Protein AF-A0A6C0QZE5-F1 (afdb_monomer)

Nearest PDB structures (foldseek):
  7k3h-assembly1_B  TM=6.314E-01  e=7.711E+00  synthetic construct
  6rhe-assembly1_A  TM=5.216E-01  e=5.309E+00  Clostridium perfringens ATCC 13124

InterPro domains:
  IPR056084 Protein of unknown function DUF7667 [PF24704] (1-74)

Foldseek 3Di:
DFPLVVLLVVLVVVCVVDNDDPVSVVSNVVSVVVVVVLVVVLVVLVVQLVVCVVVVNVVSNVVSVVVNVCSVVVRVPPPDD

Secondary structure (DSSP, 8-state):
--HHHHHHHHHHHHHTTSPPPHHHHHHHHHHHHHHHHHHHHHHHHHHHHHHHHHTT-HHHHHHHHHHHHHHHHGGGS----

Structure (mmCIF, N/CA/C/O backbone):
data_AF-A0A6C0QZE5-F1
#
_entry.id   AF-A0A6C0QZE5-F1
#
loop_
_atom_site.group_PDB
_atom_site.id
_atom_site.type_symbol
_atom_site.label_atom_id
_atom_site.label_alt_id
_atom_site.label_comp_id
_atom_site.label_asym_id
_atom_site.label_entity_id
_atom_site.label_seq_id
_atom_site.pdbx_PDB_ins_code
_atom_site.Cartn_x
_atom_site.Cartn_y
_atom_site.Cartn_z
_atom_site.occupancy
_atom_site.B_iso_or_equiv
_atom_site.auth_seq_id
_atom_site.auth_comp_id
_atom_site.auth_asym_id
_atom_site.auth_atom_id
_atom_site.pdbx_PDB_model_num
ATOM 1 N N . MET A 1 1 ? 2.500 10.638 6.556 1.00 73.19 1 MET A N 1
ATOM 2 C CA . MET A 1 1 ? 1.771 9.471 7.108 1.00 73.19 1 MET A CA 1
ATOM 3 C C . MET A 1 1 ? 0.381 9.467 6.484 1.00 73.19 1 MET A C 1
ATOM 5 O O . MET A 1 1 ? -0.206 10.536 6.430 1.00 73.19 1 MET A O 1
ATOM 9 N N . LEU A 1 2 ? -0.097 8.346 5.924 1.00 83.06 2 LEU A N 1
ATOM 10 C CA . LEU A 1 2 ? -1.394 8.308 5.220 1.00 83.06 2 LEU A CA 1
ATOM 11 C C . LEU A 1 2 ? -2.571 8.292 6.212 1.00 83.06 2 LEU A C 1
ATOM 13 O O . LEU A 1 2 ? -2.451 7.603 7.229 1.00 83.06 2 LEU A O 1
ATOM 17 N N . PRO A 1 3 ? -3.713 8.940 5.903 1.00 89.56 3 PRO A N 1
ATOM 18 C CA . PRO A 1 3 ? -4.891 8.939 6.778 1.00 89.56 3 PRO A CA 1
ATOM 19 C C . PRO A 1 3 ? -5.379 7.535 7.154 1.00 89.56 3 PRO A C 1
ATOM 21 O O . PRO A 1 3 ? -5.699 7.283 8.311 1.00 89.56 3 PRO A O 1
ATOM 24 N N . ILE A 1 4 ? -5.332 6.581 6.214 1.00 90.81 4 ILE A N 1
ATOM 25 C CA . ILE A 1 4 ? -5.684 5.177 6.481 1.00 90.81 4 ILE A CA 1
ATOM 26 C C . ILE A 1 4 ? -4.790 4.538 7.554 1.00 90.81 4 ILE A C 1
ATOM 28 O O . ILE A 1 4 ? -5.270 3.754 8.362 1.00 90.81 4 ILE A O 1
ATOM 32 N N . HIS A 1 5 ? -3.499 4.887 7.615 1.00 91.19 5 HIS A N 1
ATOM 33 C CA . HIS A 1 5 ? -2.587 4.347 8.626 1.00 91.19 5 HIS A CA 1
ATOM 34 C C . HIS A 1 5 ? -2.857 4.958 9.997 1.00 91.19 5 HIS A C 1
ATOM 36 O O . HIS A 1 5 ? -2.783 4.253 10.999 1.00 91.19 5 HIS A O 1
ATOM 42 N N . GLN A 1 6 ? -3.204 6.248 10.034 1.00 94.25 6 GLN A N 1
ATOM 43 C CA . GLN A 1 6 ? -3.641 6.896 11.264 1.00 94.25 6 GLN A CA 1
ATOM 44 C C . GLN A 1 6 ? -4.926 6.239 11.785 1.00 94.25 6 GLN A C 1
ATOM 46 O O . GLN A 1 6 ? -4.968 5.835 12.945 1.00 94.25 6 GLN A O 1
ATOM 51 N N . ARG A 1 7 ? -5.933 6.041 10.922 1.00 95.31 7 ARG A N 1
ATOM 52 C CA . ARG A 1 7 ? -7.196 5.416 11.333 1.00 95.31 7 ARG A CA 1
ATOM 53 C C . ARG A 1 7 ? -7.013 3.966 11.784 1.00 95.31 7 ARG A C 1
ATOM 55 O O . ARG A 1 7 ? -7.585 3.578 12.798 1.00 95.31 7 ARG A O 1
ATOM 62 N N . LEU A 1 8 ? -6.166 3.185 11.106 1.00 96.19 8 LEU A N 1
ATOM 63 C CA . LEU A 1 8 ? -5.800 1.835 11.558 1.00 96.19 8 LEU A CA 1
ATOM 64 C C . LEU A 1 8 ? -5.165 1.846 12.954 1.00 96.19 8 LEU A C 1
ATOM 66 O O . LEU A 1 8 ? -5.510 1.006 13.780 1.00 96.19 8 LEU A O 1
ATOM 70 N N . ALA A 1 9 ? -4.264 2.792 13.237 1.00 97.06 9 ALA A N 1
ATOM 71 C CA . ALA A 1 9 ? -3.629 2.906 14.550 1.00 97.06 9 ALA A CA 1
ATOM 72 C C . ALA A 1 9 ? -4.634 3.287 15.652 1.00 97.06 9 ALA A C 1
ATOM 74 O O . ALA A 1 9 ? -4.580 2.743 16.758 1.00 97.06 9 ALA A O 1
ATOM 75 N N . GLU A 1 10 ? -5.575 4.184 15.348 1.00 97.81 10 GLU A N 1
ATOM 76 C CA . GLU A 1 10 ? -6.672 4.547 16.251 1.00 97.81 10 GLU A CA 1
ATOM 77 C C . GLU A 1 10 ? -7.564 3.338 16.561 1.00 97.81 1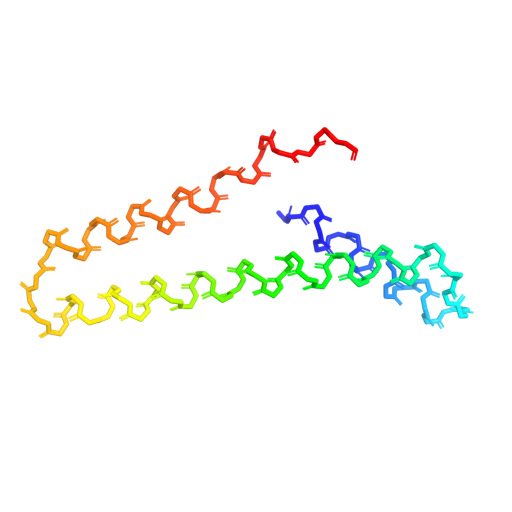0 GLU A C 1
ATOM 79 O O . GLU A 1 10 ? -7.751 3.002 17.731 1.00 97.81 10 GLU A O 1
ATOM 84 N N . LEU A 1 11 ? -8.058 2.646 15.529 1.00 98.12 11 LEU A N 1
ATOM 85 C CA . LEU A 1 11 ? -8.924 1.470 15.671 1.00 98.12 11 LEU A CA 1
ATOM 86 C C . LEU A 1 11 ? -8.217 0.333 16.411 1.00 98.12 11 LEU A C 1
ATOM 88 O O . LEU A 1 11 ? -8.800 -0.277 17.305 1.00 98.12 11 LEU A O 1
ATOM 92 N N . TRP A 1 12 ? -6.937 0.095 16.115 1.00 97.94 12 TRP A N 1
ATOM 93 C CA . TRP A 1 12 ? -6.116 -0.854 16.863 1.00 97.94 12 TRP A CA 1
ATOM 94 C C . TRP A 1 12 ? -6.061 -0.500 18.352 1.00 97.94 12 TRP A C 1
ATOM 96 O O . TRP A 1 12 ? -6.305 -1.350 19.204 1.00 97.94 12 TRP A O 1
ATOM 106 N N . THR A 1 13 ? -5.804 0.768 18.677 1.00 98.19 13 THR A N 1
ATOM 107 C CA . THR A 1 13 ? -5.709 1.232 20.068 1.00 98.19 13 THR A CA 1
ATOM 108 C C . THR A 1 13 ? -7.045 1.123 20.809 1.00 98.19 13 THR A C 1
ATOM 110 O O . THR A 1 13 ? -7.058 0.802 21.999 1.00 98.19 13 THR A O 1
ATOM 113 N N . ILE A 1 14 ? -8.168 1.361 20.125 1.00 98.38 14 ILE A N 1
ATOM 114 C CA . ILE A 1 14 ? -9.515 1.153 20.678 1.00 98.38 14 ILE A CA 1
ATOM 115 C C . ILE A 1 14 ? -9.736 -0.333 20.980 1.00 98.38 14 ILE A C 1
ATOM 117 O O . ILE A 1 14 ? -10.148 -0.658 22.095 1.00 98.38 14 ILE A O 1
ATOM 121 N N . ASN A 1 15 ? -9.390 -1.216 20.037 1.00 97.81 15 ASN A N 1
ATOM 122 C CA . ASN A 1 15 ? -9.564 -2.666 20.157 1.00 97.81 15 ASN A CA 1
ATOM 123 C C . ASN A 1 15 ? -8.775 -3.280 21.329 1.00 97.81 15 ASN A C 1
ATOM 125 O O . ASN A 1 15 ? -9.147 -4.319 21.861 1.00 97.81 15 ASN A O 1
ATOM 129 N N . LEU A 1 16 ? -7.690 -2.632 21.768 1.00 98.12 16 LEU A N 1
ATOM 130 C CA . LEU A 1 16 ? -6.944 -3.049 22.962 1.00 98.12 16 LEU A CA 1
ATOM 131 C C . LEU A 1 16 ? -7.686 -2.768 24.279 1.00 98.12 16 LEU A C 1
ATOM 133 O O . LEU A 1 16 ? -7.314 -3.319 25.313 1.00 98.12 16 LEU A O 1
ATOM 137 N N . ARG A 1 17 ? -8.677 -1.869 24.278 1.00 97.69 17 ARG A N 1
ATOM 138 C CA . ARG A 1 17 ? -9.389 -1.417 25.488 1.00 97.69 17 ARG A CA 1
ATOM 139 C C . ARG A 1 17 ? -10.807 -1.967 25.586 1.00 97.69 17 ARG A C 1
ATOM 141 O O . ARG A 1 17 ? -11.313 -2.129 26.692 1.00 97.69 17 ARG A O 1
ATOM 148 N N . ARG A 1 18 ? -11.454 -2.190 24.445 1.00 98.31 18 ARG A N 1
ATOM 149 C CA . ARG A 1 18 ? -12.787 -2.784 24.319 1.00 98.31 18 ARG A CA 1
ATOM 150 C C . ARG A 1 18 ? -12.950 -3.382 22.930 1.00 98.31 18 ARG A C 1
ATOM 152 O O . ARG A 1 18 ? -12.251 -2.967 22.009 1.00 98.31 18 ARG A O 1
ATOM 159 N N . ASP A 1 19 ? -13.947 -4.240 22.767 1.00 98.19 19 ASP A N 1
ATOM 160 C CA . ASP A 1 19 ? -14.345 -4.703 21.442 1.00 98.19 19 ASP A CA 1
ATOM 161 C C . ASP A 1 19 ? -14.759 -3.524 20.551 1.00 98.19 19 ASP A C 1
ATOM 163 O O . ASP A 1 19 ? -15.363 -2.537 21.005 1.00 98.19 19 ASP A O 1
ATOM 167 N N . LEU A 1 20 ? -14.419 -3.627 19.268 1.00 98.12 20 LEU A N 1
ATOM 168 C CA . LEU A 1 20 ? -14.869 -2.683 18.255 1.00 98.12 20 LEU A CA 1
ATOM 169 C C . LEU A 1 20 ? -16.381 -2.814 18.059 1.00 98.12 20 LEU A C 1
ATOM 171 O O . LEU A 1 20 ? -16.938 -3.909 17.995 1.00 98.12 20 LEU A O 1
ATOM 175 N N . SER A 1 21 ? -17.048 -1.672 17.936 1.00 98.44 21 SER A N 1
ATOM 176 C CA . SER A 1 21 ? -18.429 -1.629 17.470 1.00 98.44 21 SER A CA 1
ATOM 177 C C . SER A 1 21 ? -18.510 -2.075 16.010 1.00 98.44 21 SER A C 1
ATOM 179 O O . SER A 1 21 ? -17.523 -2.023 15.276 1.00 98.44 21 SER A O 1
ATOM 181 N N . GLN A 1 22 ? -19.707 -2.445 15.555 1.00 98.19 22 GLN A N 1
ATOM 182 C CA . GLN A 1 22 ? -19.934 -2.835 14.161 1.00 98.19 22 GLN A CA 1
ATOM 183 C C . GLN A 1 22 ? -19.424 -1.779 13.164 1.00 98.19 22 GLN A C 1
ATOM 185 O O . GLN A 1 22 ? -18.737 -2.112 12.203 1.00 98.19 22 GLN A O 1
ATOM 190 N N . LYS A 1 23 ? -19.672 -0.493 13.443 1.00 97.94 23 LYS A N 1
ATOM 191 C CA . LYS A 1 23 ? -19.189 0.611 12.605 1.00 97.94 23 LYS A CA 1
ATOM 192 C C . LYS A 1 23 ? -17.658 0.694 12.574 1.00 97.94 23 LYS A C 1
ATOM 194 O O . LYS A 1 23 ? -17.066 0.920 11.528 1.00 97.94 23 LYS A O 1
ATOM 199 N N . GLU A 1 24 ? -17.003 0.498 13.714 1.00 98.25 24 GLU A N 1
ATOM 200 C CA . GLU A 1 24 ? -15.538 0.515 13.792 1.00 98.25 24 GLU A CA 1
ATOM 201 C C . GLU A 1 24 ? -14.904 -0.699 13.101 1.00 98.25 24 GLU A C 1
ATOM 203 O O . GLU A 1 24 ? -13.824 -0.573 12.528 1.00 98.25 24 GLU A O 1
ATOM 208 N N . LEU A 1 25 ? -15.572 -1.857 13.112 1.00 98.12 25 LEU A N 1
ATOM 209 C CA . LEU A 1 25 ? -15.162 -3.030 12.336 1.00 98.12 25 LEU A CA 1
ATOM 210 C C . LEU A 1 25 ? -15.257 -2.772 10.831 1.00 98.12 25 LEU A C 1
ATOM 212 O O . LEU A 1 25 ? -14.319 -3.084 10.102 1.00 98.12 25 LEU A O 1
ATOM 216 N N . GLU A 1 26 ? -16.349 -2.163 10.372 1.00 97.44 26 GLU A N 1
ATOM 217 C CA . GLU A 1 26 ? -16.521 -1.772 8.968 1.00 97.44 26 GLU A CA 1
ATOM 218 C C . GLU A 1 26 ? -15.442 -0.772 8.529 1.00 97.44 26 GLU A C 1
ATOM 220 O O . GLU A 1 26 ? -14.837 -0.920 7.465 1.00 97.44 26 GLU A O 1
ATOM 225 N N . GLU A 1 27 ? -15.127 0.213 9.373 1.00 96.81 27 GLU A N 1
ATOM 226 C CA . GLU A 1 27 ? -14.032 1.153 9.123 1.00 96.81 27 GLU A CA 1
ATOM 227 C C . GLU A 1 27 ? -12.657 0.463 9.119 1.00 96.81 27 GLU A C 1
ATOM 229 O O . GLU A 1 27 ? -11.809 0.786 8.281 1.00 96.81 27 GLU A O 1
ATOM 234 N N . MET A 1 28 ? -12.432 -0.506 10.012 1.00 97.00 28 MET A N 1
ATOM 235 C CA . MET A 1 28 ? -11.203 -1.305 10.053 1.00 97.00 28 MET A CA 1
ATOM 236 C C . MET A 1 28 ? -11.034 -2.111 8.762 1.00 97.00 28 MET A C 1
ATOM 238 O O . MET A 1 28 ? -9.967 -2.071 8.146 1.00 97.00 28 MET A O 1
ATOM 242 N N . GLU A 1 29 ? -12.088 -2.797 8.315 1.00 97.12 29 GLU A N 1
ATOM 243 C CA . GLU A 1 29 ? -12.087 -3.551 7.060 1.00 97.12 29 GLU A CA 1
ATOM 244 C C . GLU A 1 29 ? -11.811 -2.628 5.868 1.00 97.12 29 GLU A C 1
ATOM 246 O O . GLU A 1 29 ? -10.972 -2.932 5.015 1.00 97.12 29 GLU A O 1
ATOM 251 N N . HIS A 1 30 ? -12.465 -1.467 5.833 1.00 94.31 30 HIS A N 1
ATOM 252 C CA . HIS A 1 30 ? -12.267 -0.478 4.786 1.00 94.31 30 HIS A CA 1
ATOM 253 C C . HIS A 1 30 ? -10.809 0.003 4.723 1.00 94.31 30 HIS A C 1
ATOM 255 O O . HIS A 1 30 ? -10.196 -0.006 3.650 1.00 94.31 30 HIS A O 1
ATOM 261 N N . CYS A 1 31 ? -10.218 0.355 5.868 1.00 95.06 31 CYS A N 1
ATOM 262 C CA . CYS A 1 31 ? -8.827 0.792 5.931 1.00 95.06 31 CYS A CA 1
ATOM 263 C C . CYS A 1 31 ? -7.851 -0.324 5.527 1.00 95.06 31 CYS A C 1
ATOM 265 O O . CYS A 1 31 ? -6.885 -0.064 4.805 1.00 95.06 31 CYS A O 1
ATOM 267 N N . LEU A 1 32 ? -8.102 -1.569 5.947 1.00 95.69 32 LEU A N 1
ATOM 268 C CA . LEU A 1 32 ? -7.287 -2.727 5.573 1.00 95.69 32 LEU A CA 1
ATOM 269 C C . LEU A 1 32 ? -7.351 -3.005 4.071 1.00 95.69 32 LEU A C 1
ATOM 271 O O . LEU A 1 32 ? -6.311 -3.241 3.456 1.00 95.69 32 LEU A O 1
ATOM 275 N N . ARG A 1 33 ? -8.540 -2.926 3.463 1.00 95.00 33 ARG A N 1
ATOM 276 C CA . ARG A 1 33 ? -8.728 -3.121 2.019 1.00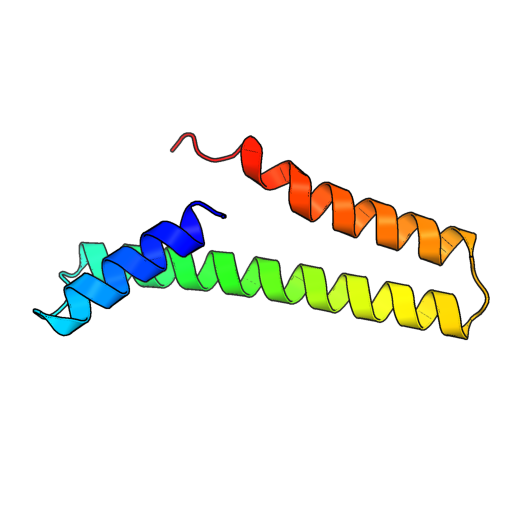 95.00 33 ARG A CA 1
ATOM 277 C C . ARG A 1 33 ? -7.965 -2.073 1.214 1.00 95.00 33 ARG A C 1
ATOM 279 O O . ARG A 1 33 ? -7.242 -2.426 0.283 1.00 95.00 33 ARG A O 1
ATOM 286 N N . GLN A 1 34 ? -8.077 -0.802 1.600 1.00 91.62 34 GLN A N 1
ATOM 287 C CA . GLN A 1 34 ? -7.327 0.283 0.965 1.00 91.62 34 GLN A CA 1
ATOM 288 C C . GLN A 1 34 ? -5.812 0.112 1.132 1.00 91.62 34 GLN A C 1
ATOM 290 O O . GLN A 1 34 ? -5.056 0.263 0.170 1.00 91.62 34 GLN A O 1
ATOM 295 N N . ASN A 1 35 ? -5.364 -0.246 2.338 1.00 91.38 35 ASN A N 1
ATOM 296 C CA . ASN A 1 35 ? -3.959 -0.518 2.613 1.00 91.38 35 ASN A CA 1
ATOM 297 C C . ASN A 1 35 ? -3.428 -1.667 1.742 1.00 91.38 35 ASN A C 1
ATOM 299 O O . ASN A 1 35 ? -2.401 -1.513 1.085 1.00 91.38 35 ASN A O 1
ATOM 303 N N . ALA A 1 36 ? -4.145 -2.791 1.693 1.00 94.31 36 ALA A N 1
ATOM 304 C CA . ALA A 1 36 ? -3.757 -3.956 0.909 1.00 94.31 36 ALA A CA 1
ATOM 305 C C . ALA A 1 36 ? -3.669 -3.626 -0.585 1.00 94.31 36 ALA A C 1
ATOM 307 O O . ALA A 1 36 ? -2.641 -3.895 -1.203 1.00 94.31 36 ALA A O 1
ATOM 308 N N . ALA A 1 37 ? -4.701 -2.991 -1.150 1.00 91.38 37 ALA A N 1
ATOM 309 C CA . ALA A 1 37 ? -4.715 -2.593 -2.557 1.00 91.38 37 ALA A CA 1
ATOM 310 C C . ALA A 1 37 ? -3.502 -1.719 -2.909 1.00 91.38 37 ALA A C 1
ATOM 312 O O . ALA A 1 37 ? -2.808 -1.964 -3.895 1.00 91.38 37 ALA A O 1
ATOM 313 N N . ARG A 1 38 ? -3.192 -0.741 -2.052 1.00 90.19 38 ARG A N 1
ATOM 314 C CA . ARG A 1 38 ? -2.043 0.144 -2.242 1.00 90.19 38 ARG A CA 1
ATOM 315 C C . ARG A 1 38 ? -0.712 -0.598 -2.166 1.00 90.19 38 ARG A C 1
ATOM 317 O O . ARG A 1 38 ? 0.156 -0.379 -3.008 1.00 90.19 38 ARG A O 1
ATOM 324 N N . VAL A 1 39 ? -0.526 -1.427 -1.141 1.00 93.25 39 VAL A N 1
ATOM 325 C CA . VAL A 1 39 ? 0.717 -2.185 -0.951 1.00 93.25 39 VAL A CA 1
ATOM 326 C C . VAL A 1 39 ? 0.962 -3.097 -2.149 1.00 93.25 39 VAL A C 1
ATOM 328 O O . VAL A 1 39 ? 2.080 -3.131 -2.662 1.00 93.25 39 VAL A O 1
ATOM 331 N N . TRP A 1 40 ? -0.081 -3.760 -2.648 1.00 96.44 40 TRP A N 1
ATOM 332 C CA . TRP A 1 40 ? 0.024 -4.605 -3.832 1.00 96.44 40 TRP A CA 1
ATOM 333 C C . TRP A 1 40 ? 0.402 -3.829 -5.092 1.00 96.44 40 TRP A C 1
ATOM 335 O O . TRP A 1 40 ? 1.269 -4.291 -5.832 1.00 96.44 40 TRP A O 1
ATOM 345 N N . GLU A 1 41 ? -0.160 -2.638 -5.309 1.00 95.31 41 GLU A N 1
ATOM 346 C CA . GLU A 1 41 ? 0.216 -1.814 -6.463 1.00 95.31 41 GLU A CA 1
ATOM 347 C C . GLU A 1 41 ? 1.681 -1.356 -6.385 1.00 95.31 41 GLU A C 1
ATOM 349 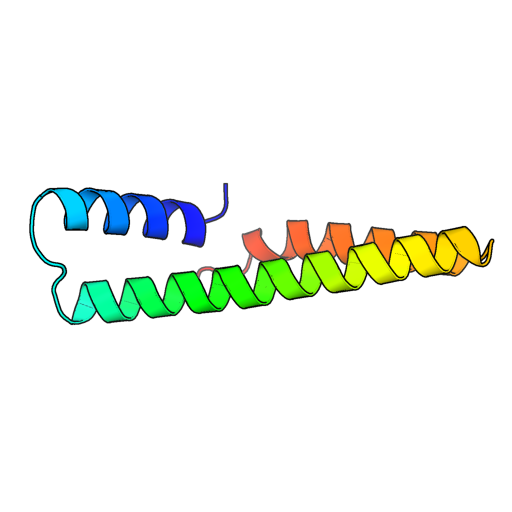O O . GLU A 1 41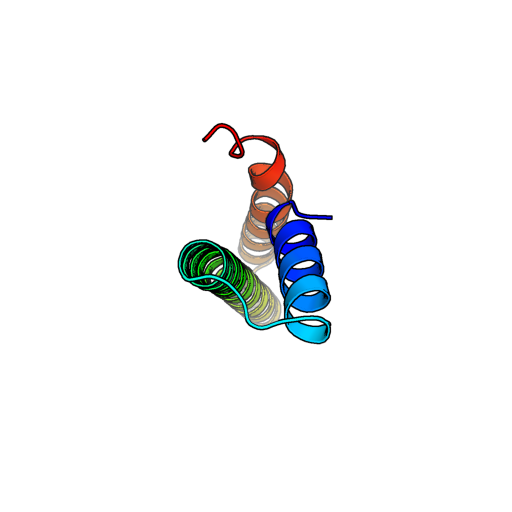 ? 2.414 -1.429 -7.370 1.00 95.31 41 GLU A O 1
ATOM 354 N N . VAL A 1 42 ? 2.161 -0.972 -5.196 1.00 94.69 42 VAL A N 1
ATOM 355 C CA . VAL A 1 42 ? 3.579 -0.625 -4.995 1.00 94.69 42 VAL A CA 1
ATOM 356 C C . VAL A 1 42 ? 4.490 -1.825 -5.262 1.00 94.69 42 VAL A C 1
ATOM 358 O O . VAL A 1 42 ? 5.519 -1.668 -5.916 1.00 94.69 42 VAL A O 1
ATOM 361 N N . ILE A 1 43 ? 4.143 -3.014 -4.758 1.00 97.38 43 ILE A N 1
ATOM 362 C CA . ILE A 1 43 ? 4.928 -4.240 -4.979 1.00 97.38 43 ILE A CA 1
ATOM 363 C C . ILE A 1 43 ? 4.991 -4.565 -6.471 1.00 97.38 43 ILE A C 1
ATOM 365 O O . ILE A 1 43 ? 6.073 -4.802 -7.002 1.00 97.38 43 ILE A O 1
ATOM 369 N N . LYS A 1 44 ? 3.848 -4.515 -7.161 1.00 98.00 44 LYS A N 1
ATOM 370 C CA . LYS A 1 44 ? 3.768 -4.737 -8.605 1.00 98.00 44 LYS A CA 1
ATOM 371 C C . LYS A 1 44 ? 4.696 -3.791 -9.366 1.00 98.00 44 LYS A C 1
ATOM 373 O O . LYS A 1 44 ? 5.487 -4.252 -10.183 1.00 98.00 44 LYS A O 1
ATOM 378 N N . LEU A 1 45 ? 4.639 -2.489 -9.080 1.00 98.12 45 LEU A N 1
ATOM 379 C CA . LEU A 1 45 ? 5.497 -1.503 -9.739 1.00 98.12 45 LEU A CA 1
ATOM 380 C C . LEU A 1 45 ? 6.982 -1.722 -9.420 1.00 98.12 45 LEU A C 1
ATOM 382 O O . LEU A 1 45 ? 7.814 -1.631 -10.314 1.00 98.12 45 LEU A O 1
ATOM 386 N N . LYS A 1 46 ? 7.336 -2.070 -8.180 1.00 97.75 46 LYS A N 1
ATOM 387 C CA . LYS A 1 46 ? 8.729 -2.393 -7.829 1.00 97.75 46 LYS A CA 1
ATOM 388 C C . LYS A 1 46 ? 9.259 -3.590 -8.615 1.00 97.75 46 LYS A C 1
ATOM 390 O O . LYS A 1 46 ? 10.348 -3.501 -9.169 1.00 97.75 46 LYS A O 1
ATOM 395 N N . ASN A 1 47 ? 8.466 -4.653 -8.729 1.00 98.38 47 ASN A N 1
ATOM 396 C CA . ASN A 1 47 ? 8.842 -5.833 -9.507 1.00 98.38 47 ASN A CA 1
ATOM 397 C C . ASN A 1 47 ? 9.008 -5.497 -10.998 1.00 98.38 47 ASN A C 1
ATOM 399 O O . ASN A 1 47 ? 9.916 -6.008 -11.646 1.00 98.38 47 ASN A O 1
ATOM 403 N N . LEU A 1 48 ? 8.162 -4.617 -11.548 1.00 98.50 48 LEU A N 1
ATOM 404 C CA . LEU A 1 48 ? 8.304 -4.147 -12.932 1.00 98.50 48 LEU A CA 1
ATOM 405 C C . LEU A 1 48 ? 9.571 -3.304 -13.124 1.00 98.50 48 LEU A C 1
ATOM 407 O O . LEU A 1 48 ? 10.259 -3.466 -14.124 1.00 98.50 48 LEU A O 1
ATOM 411 N N . SER A 1 49 ? 9.906 -2.443 -12.161 1.00 98.38 49 SER A N 1
ATOM 412 C CA . SER A 1 49 ? 11.142 -1.651 -12.197 1.00 98.38 49 SER A CA 1
ATOM 413 C C . SER A 1 49 ? 12.384 -2.547 -12.169 1.00 98.38 49 SER A C 1
ATOM 415 O O . SER A 1 49 ? 13.338 -2.307 -12.907 1.00 98.38 49 SER A O 1
ATOM 417 N N . GLU A 1 50 ? 12.359 -3.611 -11.365 1.00 98.25 50 GLU A N 1
ATOM 418 C CA . GLU A 1 50 ? 13.428 -4.610 -11.314 1.00 98.25 50 GLU A CA 1
ATOM 419 C C . GLU A 1 50 ? 13.529 -5.411 -12.620 1.00 98.25 50 GLU A C 1
ATOM 421 O O . GLU A 1 50 ? 14.627 -5.612 -13.135 1.00 98.25 50 GLU A O 1
ATOM 426 N N . ALA A 1 51 ? 12.397 -5.804 -13.210 1.00 98.62 51 ALA A N 1
ATOM 427 C CA . ALA A 1 51 ? 12.380 -6.465 -14.513 1.00 98.62 51 ALA A CA 1
ATOM 428 C C . ALA A 1 51 ? 12.979 -5.576 -15.621 1.00 98.62 51 ALA A C 1
ATOM 430 O O . ALA A 1 51 ? 13.779 -6.061 -16.422 1.00 98.62 51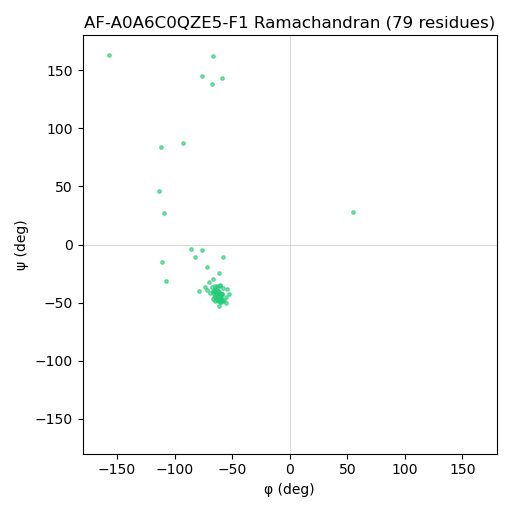 ALA A O 1
ATOM 431 N N . ALA A 1 52 ? 12.648 -4.281 -15.632 1.00 98.50 52 ALA A N 1
ATOM 432 C CA . ALA A 1 52 ? 13.211 -3.304 -16.565 1.00 98.50 52 ALA A CA 1
ATOM 433 C C . ALA A 1 52 ? 14.728 -3.154 -16.398 1.00 98.50 52 ALA A C 1
ATOM 435 O O . ALA A 1 52 ? 15.477 -3.191 -17.374 1.00 98.50 52 ALA A O 1
ATOM 436 N N . TYR A 1 53 ? 15.186 -3.075 -15.146 1.00 98.25 53 TYR A N 1
ATOM 437 C CA . TYR A 1 53 ? 16.607 -3.030 -14.816 1.00 98.25 53 TYR A CA 1
ATOM 438 C C . TYR A 1 53 ? 17.362 -4.257 -15.341 1.00 98.25 53 TYR A C 1
ATOM 440 O O . TYR A 1 53 ? 18.380 -4.113 -16.015 1.00 98.25 53 TYR A O 1
ATOM 448 N N . ILE A 1 54 ? 16.844 -5.464 -15.086 1.00 98.56 54 ILE A N 1
ATOM 449 C CA . ILE A 1 54 ? 17.445 -6.722 -15.559 1.00 98.56 54 ILE A CA 1
ATOM 450 C C . ILE A 1 54 ? 17.504 -6.763 -17.094 1.00 98.56 54 ILE A C 1
ATOM 452 O O . ILE A 1 54 ? 18.467 -7.279 -17.663 1.00 98.56 54 ILE A O 1
ATOM 456 N N . ALA A 1 55 ? 16.505 -6.193 -17.770 1.00 98.44 55 ALA A N 1
ATOM 457 C CA . ALA A 1 55 ? 16.461 -6.085 -19.226 1.00 98.44 55 ALA A CA 1
ATOM 458 C C . ALA A 1 55 ? 17.385 -4.993 -19.807 1.00 98.44 55 ALA A C 1
ATOM 460 O O . ALA A 1 55 ? 17.507 -4.904 -21.027 1.00 98.44 55 ALA A O 1
ATOM 461 N N . ASN A 1 56 ? 18.053 -4.188 -18.968 1.00 98.25 56 ASN A N 1
ATOM 462 C CA . ASN A 1 56 ? 18.761 -2.959 -19.353 1.00 98.25 56 ASN A CA 1
ATOM 463 C C . ASN A 1 56 ? 17.873 -1.945 -20.105 1.00 98.25 56 ASN A C 1
ATOM 465 O O . ASN A 1 56 ? 18.371 -1.149 -20.900 1.00 98.25 56 ASN A O 1
ATOM 469 N N . ASP A 1 57 ? 16.564 -1.958 -19.845 1.00 98.56 57 ASP A N 1
ATOM 470 C CA . ASP A 1 57 ? 15.609 -1.006 -20.414 1.00 98.56 57 ASP A CA 1
ATOM 471 C C . ASP A 1 57 ? 15.438 0.186 -19.462 1.00 98.56 57 ASP A C 1
ATOM 473 O O . ASP A 1 57 ? 14.595 0.200 -18.561 1.00 98.56 57 ASP A O 1
ATOM 477 N N . VAL A 1 58 ? 16.318 1.175 -19.629 1.00 97.81 58 VAL A N 1
ATOM 478 C CA . VAL A 1 58 ? 16.399 2.355 -18.755 1.00 97.81 58 VAL A CA 1
ATOM 479 C C . VAL A 1 58 ? 15.167 3.249 -18.891 1.00 97.81 58 VAL A C 1
ATOM 481 O O . VAL A 1 58 ? 14.694 3.792 -17.892 1.00 97.81 58 VAL A O 1
ATOM 484 N N . ASP A 1 59 ? 14.622 3.380 -20.100 1.00 98.38 59 ASP A N 1
ATOM 485 C CA . ASP A 1 59 ? 13.442 4.210 -20.346 1.00 98.38 59 ASP A CA 1
ATOM 486 C C . ASP A 1 59 ? 12.219 3.604 -19.651 1.00 98.38 59 ASP A C 1
ATOM 488 O O . ASP A 1 59 ? 11.535 4.288 -18.882 1.00 98.38 59 ASP A O 1
ATOM 492 N N . TRP A 1 60 ? 12.012 2.289 -19.799 1.00 98.31 60 TRP A N 1
ATOM 493 C CA . TRP A 1 60 ? 10.955 1.591 -19.074 1.00 98.31 60 TRP A CA 1
ATOM 494 C C . TRP A 1 60 ? 11.152 1.678 -17.555 1.00 98.31 60 TRP A C 1
ATOM 496 O O . TRP A 1 60 ? 10.196 1.929 -16.812 1.00 98.31 60 TRP A O 1
ATOM 506 N N . GLN A 1 61 ? 12.388 1.529 -17.070 1.00 98.38 61 GLN A N 1
ATOM 507 C CA . GLN A 1 61 ? 12.684 1.651 -15.645 1.00 98.38 61 GLN A CA 1
ATOM 508 C C . GLN A 1 61 ? 12.300 3.038 -15.105 1.00 98.38 61 GLN A C 1
ATOM 510 O O . GLN A 1 61 ? 11.656 3.129 -14.052 1.00 98.38 61 GLN A O 1
ATOM 515 N N . HIS A 1 62 ? 12.654 4.111 -15.816 1.00 97.75 62 HIS A N 1
ATOM 516 C CA . HIS A 1 62 ? 12.300 5.480 -15.441 1.00 97.75 62 HIS A CA 1
ATOM 517 C C . HIS A 1 62 ? 10.785 5.713 -15.443 1.00 97.75 62 HIS A C 1
ATOM 519 O O . HIS A 1 62 ? 10.262 6.310 -14.496 1.00 97.75 62 HIS A O 1
ATOM 525 N N . ASP A 1 63 ? 10.065 5.183 -16.431 1.00 98.19 63 ASP A N 1
ATOM 526 C CA . ASP A 1 63 ? 8.606 5.278 -16.499 1.00 98.19 63 ASP A CA 1
ATOM 527 C C . ASP A 1 63 ? 7.920 4.610 -15.303 1.00 98.19 63 ASP A C 1
ATOM 529 O O . ASP A 1 63 ? 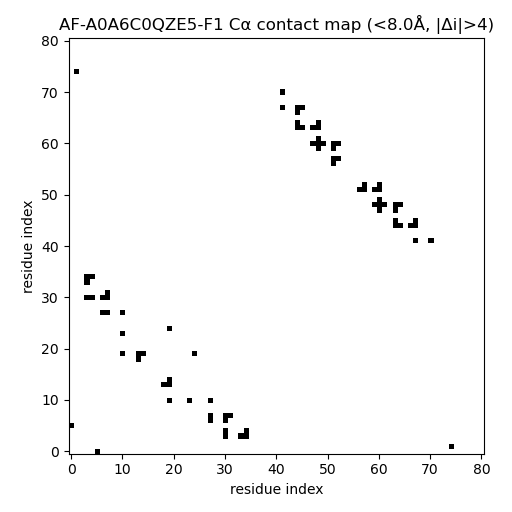6.955 5.145 -14.742 1.00 98.19 63 ASP A O 1
ATOM 533 N N . VAL A 1 64 ? 8.415 3.445 -14.877 1.00 97.94 64 VAL A N 1
ATOM 534 C CA . VAL A 1 64 ? 7.892 2.742 -13.699 1.00 97.94 64 VAL A CA 1
ATOM 535 C C . VAL A 1 64 ? 8.225 3.504 -12.412 1.00 97.94 64 VAL A C 1
ATOM 537 O O . VAL A 1 64 ? 7.353 3.664 -11.555 1.00 97.94 64 VAL A O 1
ATOM 540 N N . CYS A 1 65 ? 9.436 4.049 -12.281 1.00 96.88 65 CYS A N 1
ATOM 541 C CA . CYS A 1 65 ? 9.801 4.907 -11.150 1.00 96.88 65 CYS A CA 1
ATOM 542 C C . CYS A 1 65 ? 8.888 6.140 -11.050 1.00 96.88 65 CYS A C 1
ATOM 544 O O . CYS A 1 65 ? 8.396 6.456 -9.967 1.00 96.88 65 CYS A O 1
ATOM 546 N N . ALA A 1 66 ? 8.571 6.785 -12.175 1.00 96.81 66 ALA A N 1
ATOM 547 C CA . ALA A 1 66 ? 7.649 7.918 -12.198 1.00 96.81 66 ALA A CA 1
ATOM 548 C C . ALA A 1 66 ? 6.223 7.526 -11.764 1.00 96.81 66 ALA A C 1
ATOM 550 O O . ALA A 1 66 ? 5.540 8.299 -11.090 1.00 96.81 66 ALA A O 1
ATOM 551 N N . GLN A 1 67 ? 5.761 6.317 -12.105 1.00 96.44 67 GLN A N 1
ATOM 552 C CA . GLN A 1 67 ? 4.479 5.792 -11.616 1.00 96.44 67 GLN A CA 1
ATOM 553 C C . GLN A 1 67 ? 4.482 5.579 -10.098 1.00 96.44 67 GLN A C 1
ATOM 555 O O . GLN A 1 67 ? 3.500 5.916 -9.434 1.00 96.44 67 GLN A O 1
ATOM 560 N N . ILE A 1 68 ? 5.586 5.074 -9.538 1.00 95.06 68 ILE A N 1
ATOM 561 C CA . ILE A 1 68 ? 5.747 4.901 -8.087 1.00 95.06 68 ILE A CA 1
ATOM 562 C C . ILE A 1 68 ? 5.659 6.252 -7.364 1.00 95.06 68 ILE A C 1
ATOM 564 O O . ILE A 1 68 ? 4.976 6.342 -6.342 1.00 95.06 68 ILE A O 1
ATOM 568 N N . GLU A 1 69 ? 6.295 7.304 -7.886 1.00 93.56 69 GLU A N 1
ATOM 569 C CA . GLU A 1 69 ? 6.215 8.646 -7.291 1.00 93.56 69 GLU A CA 1
ATOM 570 C C . GLU A 1 69 ? 4.796 9.226 -7.368 1.00 93.56 69 GLU A C 1
ATOM 572 O O . GLU A 1 69 ? 4.245 9.638 -6.346 1.00 93.56 69 GLU A O 1
ATOM 577 N N . ARG A 1 70 ? 4.114 9.121 -8.517 1.00 91.94 70 ARG A N 1
ATOM 578 C CA . ARG A 1 70 ? 2.701 9.537 -8.635 1.00 91.94 70 ARG A CA 1
ATOM 579 C C . ARG A 1 70 ? 1.781 8.797 -7.660 1.00 91.94 70 ARG A C 1
ATOM 581 O O . ARG A 1 70 ? 0.855 9.382 -7.090 1.00 91.94 70 ARG A O 1
ATOM 588 N N . LEU A 1 71 ? 2.029 7.508 -7.423 1.00 89.06 71 LEU A N 1
ATOM 589 C CA . LEU A 1 71 ? 1.274 6.723 -6.443 1.00 89.06 71 LEU A CA 1
ATOM 590 C C . LEU A 1 71 ? 1.526 7.204 -5.002 1.00 89.06 71 LEU A C 1
ATOM 592 O O . LEU A 1 71 ? 0.647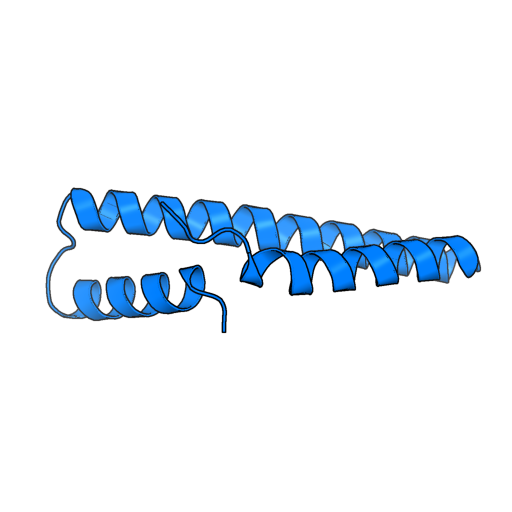 7.087 -4.144 1.00 89.06 71 LEU A O 1
ATOM 596 N N . LYS A 1 72 ? 2.704 7.759 -4.699 1.00 85.19 72 LYS A N 1
ATOM 597 C CA . LYS A 1 72 ? 2.979 8.411 -3.407 1.00 85.19 72 LYS A CA 1
ATOM 598 C C . LYS A 1 72 ? 2.241 9.746 -3.273 1.00 85.19 72 LYS A C 1
ATOM 600 O O . LYS A 1 72 ? 1.702 10.003 -2.200 1.00 85.19 72 LYS A O 1
ATOM 605 N N . GLU A 1 73 ? 2.163 10.534 -4.343 1.00 82.56 73 GLU A N 1
ATOM 606 C CA . GLU A 1 73 ? 1.589 11.891 -4.351 1.00 82.56 73 GLU A CA 1
ATOM 607 C C . GLU A 1 73 ? 0.052 11.938 -4.389 1.00 82.56 73 GLU A C 1
ATOM 609 O O . GLU A 1 73 ? -0.562 12.738 -3.681 1.00 82.56 73 GLU A O 1
ATOM 614 N N . SER A 1 74 ? -0.587 11.061 -5.1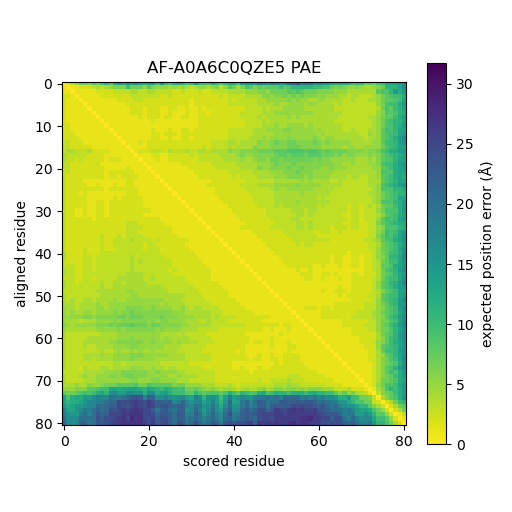72 1.00 70.50 74 SER A N 1
ATOM 615 C CA . SER A 1 74 ? -2.051 11.027 -5.402 1.00 70.50 74 SER A CA 1
ATOM 616 C C . SER A 1 74 ? -2.913 10.873 -4.138 1.00 70.50 74 SER A C 1
ATOM 618 O O . SER A 1 74 ? -4.120 11.105 -4.172 1.00 70.50 74 SER A O 1
ATOM 620 N N . ASN A 1 75 ? -2.308 10.559 -2.994 1.00 59.84 75 ASN A N 1
ATOM 621 C CA . ASN A 1 75 ? -2.998 10.415 -1.717 1.00 59.84 75 ASN A CA 1
ATOM 622 C C . ASN A 1 75 ? -3.199 11.719 -0.927 1.00 59.84 75 ASN A C 1
ATOM 624 O O . ASN A 1 75 ? -3.863 11.682 0.106 1.00 59.84 75 ASN A O 1
ATOM 628 N N . ASN A 1 76 ? -2.687 12.863 -1.393 1.00 50.72 76 ASN A N 1
ATOM 629 C CA . ASN A 1 76 ? -2.983 14.159 -0.766 1.00 50.72 76 ASN A CA 1
ATOM 630 C C . ASN A 1 76 ? -4.325 14.772 -1.223 1.00 50.72 76 ASN A C 1
ATOM 632 O O . ASN A 1 76 ? -4.771 15.741 -0.617 1.00 50.72 76 ASN A O 1
ATOM 636 N N . ALA A 1 77 ? -4.974 14.231 -2.264 1.00 46.12 77 ALA A N 1
ATOM 637 C CA . ALA A 1 77 ? -6.135 14.860 -2.911 1.00 46.12 77 ALA A CA 1
ATOM 638 C C . ALA A 1 77 ? -7.490 14.147 -2.698 1.00 46.12 77 ALA A C 1
ATOM 640 O O . ALA A 1 77 ? -8.527 14.752 -2.946 1.00 46.12 77 ALA A O 1
ATOM 641 N N . ASN A 1 78 ? -7.513 12.895 -2.223 1.00 43.28 78 ASN A N 1
ATOM 642 C CA . ASN A 1 78 ? -8.713 12.038 -2.273 1.00 43.28 78 ASN A CA 1
ATOM 643 C C . ASN A 1 78 ? -9.400 11.763 -0.920 1.00 43.28 78 ASN A C 1
ATOM 645 O O . ASN A 1 78 ? -10.075 10.751 -0.780 1.00 43.28 78 ASN A O 1
ATOM 649 N N . ASN A 1 79 ? -9.277 12.655 0.069 1.00 45.03 79 ASN A N 1
ATOM 650 C CA . ASN A 1 79 ? -9.912 12.477 1.387 1.00 45.03 79 ASN A CA 1
ATOM 651 C C . ASN A 1 79 ? -11.022 13.508 1.686 1.00 45.03 79 ASN A C 1
ATOM 653 O O . ASN A 1 79 ? -11.077 14.074 2.776 1.00 45.03 79 ASN A O 1
ATOM 657 N N . ILE A 1 80 ? -11.913 13.746 0.716 1.00 36.44 80 ILE A N 1
ATOM 658 C CA . ILE A 1 80 ? -13.234 14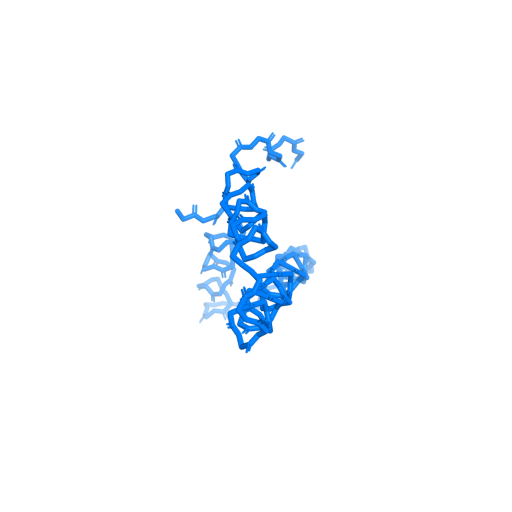.354 0.958 1.00 36.44 80 ILE A CA 1
ATOM 659 C C . ILE A 1 80 ? -14.289 13.280 0.692 1.00 36.44 80 ILE A C 1
ATOM 661 O O . ILE A 1 80 ? -14.804 13.219 -0.417 1.00 36.44 80 ILE A O 1
ATOM 665 N N . LEU A 1 81 ? -14.565 12.437 1.687 1.00 36.84 81 LEU A N 1
ATOM 666 C CA . LEU A 1 81 ? -15.856 11.785 1.943 1.00 36.84 81 LEU A CA 1
ATOM 667 C C . LEU A 1 81 ? -15.889 11.358 3.415 1.00 36.84 81 LEU A C 1
ATOM 669 O O . LEU A 1 81 ? -14.955 10.638 3.832 1.00 36.84 81 LEU A O 1
#

Sequence (81 aa):
MLPIHQRLAELWTINLRRDLSQKELEEMEHCLRQNAARVWEVIKLKNLSEAAYIANDVDWQHDVCAQIERLKESNNANNIL

Solvent-accessible surface area (backbone atoms only — not comparable to full-atom values): 4639 Å² total; per-residue (Å²): 134,58,71,53,58,54,50,48,54,51,52,51,59,46,48,76,77,42,84,68,50,74,68,53,46,54,51,48,52,52,35,48,51,53,50,50,56,49,52,51,53,52,50,52,43,51,54,49,29,50,52,20,54,76,69,70,35,61,69,58,23,50,56,35,51,52,50,54,51,48,64,66,55,62,70,80,75,74,83,86,126

pLDDT: mean 90.92, std 15.02, range [36.44, 98.62]

Radius of gyration: 17.02 Å; Cα contacts (8 Å, |Δi|>4): 41; chains: 1; bounding box: 39×22×46 Å

Mean predicted aligned error: 4.88 Å

Organism: NCBI:txid147375